Protein AF-A0A7S3QHY8-F1 (afdb_monomer_lite)

Organism: NCBI:txid122233

pLDDT: mean 79.82, std 14.3, range [38.56, 93.19]

Secondary structure (DSSP, 8-state):
--TTSHHHHTT-TT-HHHHHH-TTS-GGGHHHHHHHTTSS----STT-SGGGTTGGGTTHHHHHH-TT---GGGGG-S-HHHHTTSSS--TTS-SGGGHHHHTTSPPS---

Foldseek 3Di:
DPPDDLVVLLVDPQCPVVCVVLVPAPNVPSVVLNVQAPPLAQLLASCCDVSNPGSVCSCVVVCVVQVQQHDNLSNVGPHLVCFAPVLAQDPSQCDVSSPHRVPSHDDPDDD

Structure (mmCIF, N/CA/C/O backbone):
data_AF-A0A7S3QHY8-F1
#
_entry.id   AF-A0A7S3QHY8-F1
#
loop_
_atom_site.group_PDB
_atom_site.id
_atom_site.type_symbol
_atom_site.label_atom_id
_atom_site.label_alt_id
_atom_site.label_comp_id
_atom_site.label_asym_id
_atom_site.label_entity_id
_atom_site.label_seq_id
_atom_site.pdbx_PDB_ins_code
_atom_site.Cartn_x
_atom_site.Cartn_y
_atom_site.Cartn_z
_atom_site.occupancy
_atom_site.B_iso_or_equiv
_atom_site.auth_seq_id
_atom_site.auth_comp_id
_atom_site.auth_asym_id
_atom_site.auth_atom_id
_atom_site.pdbx_PDB_model_num
ATOM 1 N N . MET A 1 1 ? -25.723 -11.844 1.710 1.00 38.56 1 MET A N 1
ATOM 2 C CA . MET A 1 1 ? -26.210 -10.904 2.746 1.00 38.56 1 MET A CA 1
ATOM 3 C C . MET A 1 1 ? -25.022 -10.483 3.600 1.00 38.56 1 MET A C 1
ATOM 5 O O . MET A 1 1 ? -24.754 -11.187 4.549 1.00 38.56 1 MET A O 1
ATOM 9 N N . PHE A 1 2 ? -24.316 -9.400 3.251 1.00 41.72 2 PHE A N 1
ATOM 10 C CA . PHE A 1 2 ? -23.433 -8.627 4.155 1.00 41.72 2 PHE A CA 1
ATOM 11 C C . PHE A 1 2 ? -23.244 -7.194 3.608 1.00 41.72 2 PHE A C 1
ATOM 13 O O . PHE A 1 2 ? -22.163 -6.634 3.646 1.00 41.72 2 PHE A O 1
ATOM 20 N N . ALA A 1 3 ? -24.305 -6.568 3.088 1.00 41.94 3 ALA A N 1
ATOM 21 C CA . ALA A 1 3 ? -24.254 -5.193 2.563 1.00 41.94 3 ALA A CA 1
ATOM 22 C C . ALA A 1 3 ? -24.244 -4.111 3.673 1.00 41.94 3 ALA A C 1
ATOM 24 O O . ALA A 1 3 ? -24.698 -2.995 3.456 1.00 41.94 3 ALA A O 1
ATOM 25 N N . GLY A 1 4 ? -23.820 -4.457 4.894 1.00 51.66 4 GLY A N 1
ATOM 26 C CA . GLY A 1 4 ? -24.112 -3.667 6.094 1.00 51.66 4 GLY A CA 1
ATOM 27 C C . GLY A 1 4 ? -22.933 -2.922 6.710 1.00 51.66 4 GLY A C 1
ATOM 28 O O . GLY A 1 4 ? -23.159 -1.897 7.334 1.00 51.66 4 GLY A O 1
ATOM 29 N N . TRP A 1 5 ? -21.697 -3.403 6.553 1.00 56.78 5 TRP A N 1
ATOM 30 C CA . TRP A 1 5 ? -20.566 -2.889 7.339 1.00 56.78 5 TRP A CA 1
ATOM 31 C C . TRP A 1 5 ? -19.712 -1.872 6.573 1.00 56.78 5 TRP A C 1
ATOM 33 O O . TRP A 1 5 ? -19.522 -0.771 7.080 1.00 56.78 5 TRP A O 1
ATOM 43 N N . GLY A 1 6 ? -19.334 -2.152 5.317 1.00 56.03 6 GLY A N 1
ATOM 44 C CA . GLY A 1 6 ? -18.588 -1.213 4.456 1.00 56.03 6 GLY A CA 1
ATOM 45 C C . GLY A 1 6 ? -19.242 0.172 4.336 1.00 56.03 6 GLY A C 1
ATOM 46 O O . GLY A 1 6 ? -18.599 1.201 4.517 1.00 56.03 6 GLY A O 1
ATOM 47 N N . ILE A 1 7 ? -20.565 0.213 4.134 1.00 57.38 7 ILE A N 1
ATOM 48 C CA . ILE A 1 7 ? -21.332 1.471 4.049 1.00 57.38 7 ILE A CA 1
ATOM 49 C C . ILE A 1 7 ? -21.361 2.208 5.397 1.00 57.38 7 ILE A C 1
ATOM 51 O O . ILE A 1 7 ? -21.329 3.436 5.430 1.00 57.38 7 ILE A O 1
ATOM 55 N N . VAL A 1 8 ? -21.418 1.475 6.513 1.00 58.16 8 VAL A N 1
ATOM 56 C CA . VAL A 1 8 ? -21.448 2.064 7.859 1.00 58.16 8 VAL A CA 1
ATOM 57 C C . VAL A 1 8 ? -20.101 2.702 8.208 1.00 58.16 8 VAL A C 1
ATOM 59 O O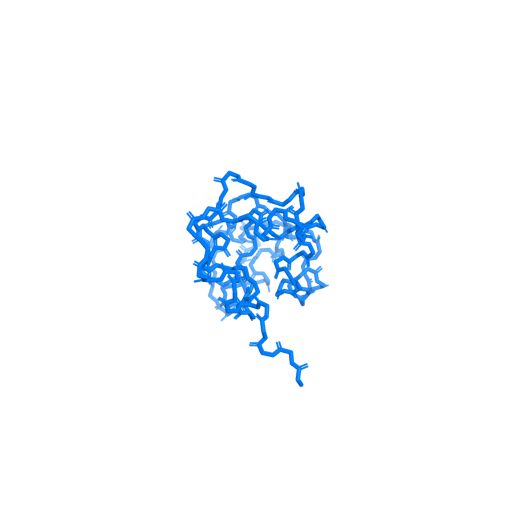 . VAL A 1 8 ? -20.098 3.782 8.801 1.00 58.16 8 VAL A O 1
ATOM 62 N N . PHE A 1 9 ? -18.978 2.114 7.779 1.00 63.44 9 PHE A N 1
ATOM 63 C CA . PHE A 1 9 ? -17.656 2.746 7.879 1.00 63.44 9 PHE A CA 1
ATOM 64 C C . PHE A 1 9 ? -17.593 4.055 7.077 1.00 63.44 9 PHE A C 1
ATOM 66 O O . PHE A 1 9 ? -17.255 5.097 7.641 1.00 63.44 9 PHE A O 1
ATOM 73 N N . ARG A 1 10 ? -18.053 4.043 5.816 1.00 62.81 10 ARG A N 1
ATOM 74 C CA . ARG A 1 10 ? -18.105 5.220 4.920 1.00 62.81 10 ARG A CA 1
ATOM 75 C C . ARG A 1 10 ? -19.129 6.298 5.307 1.00 62.81 10 ARG A C 1
ATOM 77 O O . ARG A 1 10 ? -19.373 7.224 4.544 1.00 62.81 10 ARG A O 1
ATOM 84 N N . MET A 1 11 ? -19.786 6.219 6.462 1.00 59.34 11 MET A N 1
ATOM 85 C CA . MET A 1 11 ? -20.660 7.299 6.956 1.00 59.34 11 MET A CA 1
ATOM 86 C C . MET A 1 11 ? -20.196 7.876 8.298 1.00 59.34 11 MET A C 1
ATOM 88 O O . MET A 1 11 ? -20.855 8.753 8.862 1.00 59.34 11 MET A O 1
ATOM 92 N N . GLN A 1 12 ? -19.055 7.421 8.822 1.00 64.50 12 GLN A N 1
ATOM 93 C CA . GLN A 1 12 ? -18.552 7.834 10.130 1.00 64.50 12 GLN A CA 1
ATOM 94 C C . GLN A 1 12 ? -17.516 8.952 9.995 1.00 64.50 12 GLN A C 1
ATOM 96 O O . GLN A 1 12 ? -16.452 8.779 9.417 1.00 64.50 12 GLN A O 1
ATOM 101 N N . ARG A 1 13 ? -17.793 10.107 10.608 1.00 57.47 13 ARG A N 1
ATOM 102 C CA . ARG A 1 13 ? -16.949 11.312 10.512 1.00 57.47 13 ARG A CA 1
ATOM 103 C C . ARG A 1 13 ? -15.662 11.261 11.361 1.00 57.47 13 ARG A C 1
ATOM 105 O O . ARG A 1 13 ? -14.892 12.214 11.330 1.00 57.47 13 ARG A O 1
ATOM 112 N N . GLN A 1 14 ? -15.473 10.208 12.167 1.00 61.94 14 GLN A N 1
ATOM 113 C CA . GLN A 1 14 ? -14.348 10.039 13.109 1.00 61.94 14 GLN A CA 1
ATOM 114 C C . GLN A 1 14 ? -13.937 8.564 13.324 1.00 61.94 14 GLN A C 1
ATOM 116 O O . GLN A 1 14 ? -13.322 8.255 14.335 1.00 61.94 14 GLN A O 1
ATOM 121 N N . GLY A 1 15 ? -14.327 7.634 12.440 1.00 65.94 15 GLY A N 1
ATOM 122 C CA . GLY A 1 15 ? -13.816 6.253 12.480 1.00 65.94 15 GLY A CA 1
ATOM 123 C C . GLY A 1 15 ? -14.117 5.415 13.737 1.00 65.94 15 GLY A C 1
ATOM 124 O O . GLY A 1 15 ? -13.464 4.403 13.936 1.00 65.94 15 GLY A O 1
ATOM 125 N N . GLN A 1 16 ? -15.099 5.751 14.584 1.00 72.56 16 GLN A N 1
ATOM 126 C CA . GLN A 1 16 ? -15.328 5.019 15.849 1.00 72.56 16 GLN A CA 1
ATOM 127 C C . GLN A 1 16 ? -15.589 3.512 15.662 1.00 72.56 16 GLN A C 1
ATOM 129 O O . GLN A 1 16 ? -15.128 2.690 16.455 1.00 72.56 16 GLN A O 1
ATOM 134 N N . ILE A 1 17 ? -16.319 3.133 14.610 1.00 74.88 17 ILE A N 1
ATOM 135 C CA . ILE A 1 17 ? -16.526 1.718 14.263 1.00 74.88 17 ILE A CA 1
ATOM 136 C C . ILE A 1 17 ? -15.248 1.120 13.655 1.00 74.88 17 ILE A C 1
ATOM 138 O O . ILE A 1 17 ? -14.916 -0.022 13.958 1.00 74.88 17 ILE A O 1
ATOM 142 N N . PHE A 1 18 ? -14.492 1.902 12.874 1.00 79.19 18 PHE A N 1
ATOM 143 C CA . PHE A 1 18 ? -13.196 1.489 12.323 1.00 79.19 18 PHE A CA 1
ATOM 144 C C . PHE A 1 18 ? -12.207 1.133 13.437 1.00 79.19 18 PHE A C 1
ATOM 146 O O . PHE A 1 18 ? -11.636 0.053 13.416 1.00 79.19 18 PHE A O 1
ATOM 153 N N . ASP A 1 19 ? -12.112 1.953 14.483 1.00 83.81 19 ASP A N 1
ATOM 154 C CA . ASP A 1 19 ? -11.288 1.663 15.661 1.00 83.81 19 ASP A CA 1
ATOM 155 C C . ASP A 1 19 ? -11.767 0.451 16.465 1.00 83.81 19 ASP A C 1
ATOM 157 O O . ASP A 1 19 ? -10.984 -0.163 17.184 1.00 83.81 19 ASP A O 1
ATOM 161 N N . THR A 1 20 ? -13.060 0.133 16.415 1.00 83.31 20 THR A N 1
ATOM 162 C CA . THR A 1 20 ? -13.608 -1.016 17.148 1.00 83.31 20 THR A CA 1
ATOM 163 C C . THR A 1 20 ? -13.236 -2.325 16.454 1.00 83.31 20 THR A C 1
ATOM 165 O O . THR A 1 20 ? -12.867 -3.290 17.120 1.00 83.31 20 THR A O 1
ATOM 168 N N . GLU A 1 21 ? -13.295 -2.347 15.123 1.00 81.19 21 GLU A N 1
ATOM 169 C CA . GLU A 1 21 ? -13.001 -3.530 14.306 1.00 81.19 21 GLU A CA 1
ATOM 170 C C . GLU A 1 21 ? -11.499 -3.670 13.995 1.00 81.19 21 GLU A C 1
ATOM 172 O O . GLU A 1 21 ? -10.967 -4.782 13.942 1.00 81.19 21 GLU A O 1
ATOM 177 N N . PHE A 1 22 ? -10.797 -2.542 13.858 1.00 86.56 22 PHE A N 1
ATOM 178 C CA . PHE A 1 22 ? -9.369 -2.444 13.551 1.00 86.56 22 PHE A CA 1
ATOM 179 C C . PHE A 1 22 ? -8.630 -1.536 14.558 1.00 86.56 22 PHE A C 1
ATOM 181 O O . PHE A 1 22 ? -8.045 -0.514 14.194 1.00 86.56 22 PHE A O 1
ATOM 188 N N . PRO A 1 23 ? -8.585 -1.911 15.850 1.00 87.19 23 PRO A N 1
ATOM 189 C CA . PRO A 1 23 ? -8.082 -1.062 16.938 1.00 87.19 23 PRO A CA 1
ATOM 190 C C . PRO A 1 23 ? -6.600 -0.697 16.862 1.00 87.19 23 PRO A C 1
ATOM 192 O O . PRO A 1 23 ? -6.153 0.174 17.611 1.00 87.19 23 PRO A O 1
ATOM 195 N N . GLU A 1 24 ? -5.830 -1.346 15.994 1.00 86.75 24 GLU A N 1
ATOM 196 C CA . GLU A 1 24 ? -4.408 -1.070 15.780 1.00 86.75 24 GLU A CA 1
ATOM 197 C C . GLU A 1 24 ? -4.090 -0.611 14.348 1.00 86.75 24 GLU A C 1
ATOM 199 O O . GLU A 1 24 ? -2.924 -0.610 13.954 1.00 86.75 24 GLU A O 1
ATOM 204 N N . CYS A 1 25 ? -5.107 -0.238 13.568 1.00 86.56 25 CYS A N 1
ATOM 205 C CA . CYS A 1 25 ? -4.967 0.145 12.170 1.00 86.56 25 CYS A CA 1
ATOM 206 C C . CYS A 1 25 ? -5.101 1.665 11.984 1.00 86.56 25 CYS A C 1
ATOM 208 O O . CYS A 1 25 ? -6.105 2.240 12.389 1.00 86.56 25 CYS A O 1
ATOM 210 N N . GLY A 1 26 ? -4.075 2.295 11.397 1.00 75.62 26 GLY A N 1
ATOM 211 C CA . GLY A 1 26 ? -4.022 3.670 10.861 1.00 75.62 26 GLY A CA 1
ATOM 212 C C . GLY A 1 26 ? -4.981 4.728 11.431 1.00 75.62 26 GLY A C 1
ATOM 213 O O . GLY A 1 26 ? -5.700 5.380 10.674 1.00 75.62 26 GLY A O 1
ATOM 214 N N . LYS A 1 27 ? -4.962 4.951 12.752 1.00 77.75 27 LYS A N 1
ATOM 215 C CA . LYS A 1 27 ? -5.816 5.942 13.447 1.00 77.75 27 LYS A CA 1
ATOM 216 C C . LYS A 1 27 ? -5.509 7.381 13.048 1.00 77.75 27 LYS A C 1
ATOM 218 O O . LYS A 1 27 ? -6.338 8.275 13.144 1.00 77.75 27 LYS A O 1
ATOM 223 N N . GLU A 1 28 ? -4.288 7.625 12.614 1.00 80.19 28 GLU A N 1
ATOM 224 C CA . GLU A 1 28 ? -3.816 8.910 12.126 1.00 80.19 28 GLU A CA 1
ATOM 225 C C . GLU A 1 28 ? -4.314 9.227 10.702 1.00 80.19 28 GLU A C 1
ATOM 227 O O . GLU A 1 28 ? -4.224 10.374 10.266 1.00 80.19 28 GLU A O 1
ATOM 232 N N . HIS A 1 29 ? -4.901 8.243 10.007 1.00 80.62 29 HIS A N 1
ATOM 233 C CA . HIS A 1 29 ? -5.285 8.311 8.598 1.00 80.62 29 HIS A CA 1
ATOM 234 C C . HIS A 1 29 ? -6.793 8.082 8.357 1.00 80.62 29 HIS A C 1
ATOM 236 O O . HIS A 1 29 ? -7.169 7.593 7.300 1.00 80.62 29 HIS A O 1
ATOM 242 N N . TYR A 1 30 ? -7.693 8.466 9.277 1.00 79.62 30 TYR A N 1
ATOM 243 C CA . TYR A 1 30 ? -9.143 8.202 9.126 1.00 79.62 30 TYR A CA 1
ATOM 244 C C . TYR A 1 30 ? -9.764 8.671 7.804 1.00 79.62 30 TYR A C 1
ATOM 246 O O . TYR A 1 30 ? -10.680 8.025 7.307 1.00 79.62 30 TYR A O 1
ATOM 254 N N . GLN A 1 31 ? -9.305 9.799 7.250 1.00 80.19 31 GLN A N 1
ATOM 255 C CA . GLN A 1 31 ? -9.804 10.267 5.955 1.00 80.19 31 GLN A CA 1
ATOM 256 C C . GLN A 1 31 ? -9.374 9.329 4.825 1.00 80.19 31 GLN A C 1
ATOM 258 O O . GLN A 1 31 ? -10.184 9.008 3.974 1.00 80.19 31 GLN A O 1
ATOM 263 N N . LEU A 1 32 ? -8.136 8.841 4.861 1.00 81.81 32 LEU A N 1
ATOM 264 C CA . LEU A 1 32 ? -7.638 7.880 3.885 1.00 81.81 32 LEU A CA 1
ATOM 265 C C . LEU A 1 32 ? -8.358 6.530 4.035 1.00 81.81 32 LEU A C 1
ATOM 267 O O . LEU A 1 32 ? -8.799 5.954 3.054 1.00 81.81 32 LEU A O 1
ATOM 271 N N . ALA A 1 33 ? -8.595 6.082 5.276 1.00 82.94 33 ALA A N 1
ATOM 272 C CA . ALA A 1 33 ? -9.358 4.860 5.553 1.00 82.94 33 ALA A CA 1
ATOM 273 C C . ALA A 1 33 ? -10.783 4.917 4.980 1.00 82.94 33 ALA A C 1
ATOM 275 O O . ALA A 1 33 ? -11.365 3.897 4.636 1.00 82.94 33 ALA A O 1
ATOM 276 N N . PHE A 1 34 ? -11.375 6.109 4.910 1.00 81.50 34 PHE A N 1
ATOM 277 C CA . PHE A 1 34 ? -12.697 6.290 4.325 1.00 81.50 34 PHE A CA 1
ATOM 278 C C . PHE A 1 34 ? -12.703 6.047 2.811 1.00 81.50 34 PHE A C 1
ATOM 280 O O . PHE A 1 34 ? -13.691 5.529 2.285 1.00 81.50 34 PHE A O 1
ATOM 287 N N . ASP A 1 35 ? -11.631 6.463 2.139 1.00 81.69 35 ASP A N 1
ATOM 288 C CA . ASP A 1 35 ? -11.513 6.453 0.685 1.00 81.69 35 ASP A CA 1
ATOM 289 C C . ASP A 1 35 ? -10.959 5.113 0.167 1.00 81.69 35 ASP A C 1
ATOM 291 O O . ASP A 1 35 ? -11.462 4.609 -0.833 1.00 81.69 35 ASP A O 1
ATOM 295 N N . GLU A 1 36 ? -10.003 4.513 0.882 1.00 83.62 36 GLU A N 1
ATOM 296 C CA . GLU A 1 36 ? -9.172 3.402 0.388 1.00 83.62 36 GLU A CA 1
ATOM 297 C C . GLU A 1 36 ? -9.460 2.041 1.037 1.00 83.62 36 GLU A C 1
ATOM 299 O O . GLU A 1 36 ? -9.028 1.011 0.540 1.00 83.62 36 GLU A O 1
ATOM 304 N N . PHE A 1 37 ? -10.156 1.996 2.175 1.00 86.69 37 PHE A N 1
ATOM 305 C CA . PHE A 1 37 ? -10.263 0.758 2.952 1.00 86.69 37 PHE A CA 1
ATOM 306 C C . PHE A 1 37 ? -11.506 -0.063 2.585 1.00 86.69 37 PHE A C 1
ATOM 308 O O . PHE A 1 37 ? -12.640 0.399 2.778 1.00 86.69 37 PHE A O 1
ATOM 315 N N . GLY A 1 38 ? -11.311 -1.312 2.151 1.00 8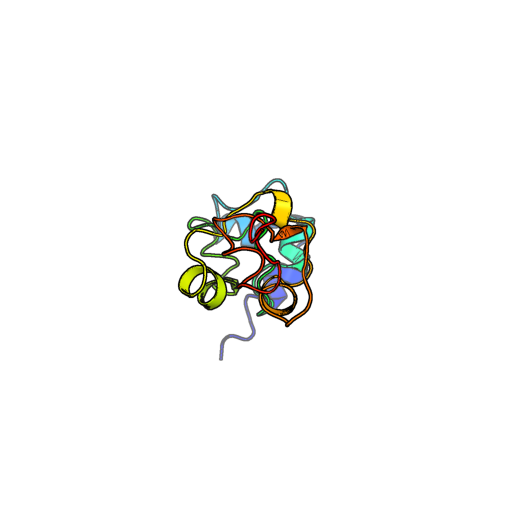6.69 38 GLY A N 1
ATOM 316 C CA . GLY A 1 38 ? -12.403 -2.237 1.842 1.00 86.69 38 GLY A CA 1
ATOM 317 C C . GLY A 1 38 ? -13.219 -1.770 0.637 1.00 86.69 38 GLY A C 1
ATOM 318 O O . GLY A 1 38 ? -14.459 -1.773 0.673 1.00 86.69 38 GLY A O 1
ATOM 319 N N . ASP A 1 39 ? -12.542 -1.257 -0.388 1.00 88.00 39 ASP A N 1
ATOM 320 C CA . ASP A 1 39 ? -13.143 -0.808 -1.644 1.00 88.00 39 ASP A CA 1
ATOM 321 C C . ASP A 1 39 ? -12.823 -1.721 -2.841 1.00 88.00 39 ASP A C 1
ATOM 323 O O . ASP A 1 39 ? -13.198 -1.382 -3.968 1.00 88.00 39 ASP A O 1
ATOM 327 N N . ASP A 1 40 ? -12.220 -2.884 -2.568 1.00 90.06 40 ASP A N 1
ATOM 328 C CA . ASP A 1 40 ? -11.743 -3.883 -3.527 1.00 90.06 40 ASP A CA 1
ATOM 329 C C . ASP A 1 40 ? -10.548 -3.415 -4.390 1.00 90.06 40 ASP A C 1
ATOM 331 O O . ASP A 1 40 ? -10.251 -4.043 -5.412 1.00 90.06 40 ASP A O 1
ATOM 335 N N . LYS A 1 41 ? -9.844 -2.339 -4.010 1.00 90.69 41 LYS A N 1
ATOM 336 C CA . LYS A 1 41 ? -8.593 -1.906 -4.650 1.00 90.69 41 LYS A CA 1
ATOM 337 C C . LYS A 1 41 ? -7.437 -1.914 -3.666 1.00 90.69 41 LYS A C 1
ATOM 339 O O . LYS A 1 41 ? -7.569 -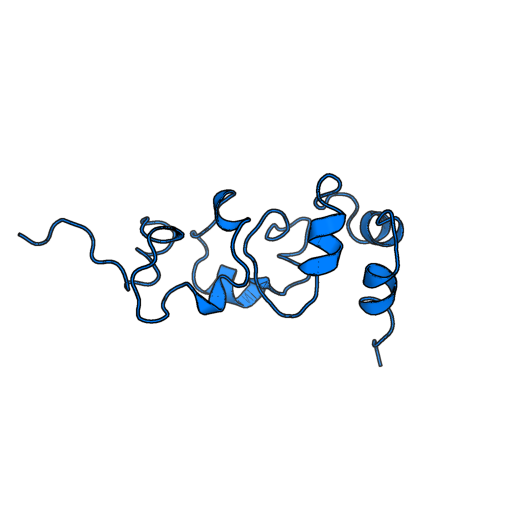1.516 -2.518 1.00 90.69 41 LYS A O 1
ATOM 344 N N . CYS A 1 42 ? -6.272 -2.324 -4.151 1.00 91.19 42 CYS A N 1
ATOM 345 C CA . CYS A 1 42 ? -5.059 -2.285 -3.354 1.00 91.19 42 CYS A CA 1
ATOM 346 C C . CYS A 1 42 ? -4.324 -0.965 -3.586 1.00 91.19 42 CYS A C 1
ATOM 348 O O . CYS A 1 42 ? -3.813 -0.725 -4.676 1.00 91.19 42 CYS A O 1
ATOM 350 N N . TYR A 1 43 ? -4.225 -0.129 -2.564 1.00 88.19 43 TYR A N 1
ATOM 351 C CA . TYR A 1 43 ? -3.469 1.125 -2.564 1.00 88.19 43 TYR A CA 1
ATOM 352 C C . TYR A 1 43 ? -2.036 0.912 -2.069 1.00 88.19 43 TYR A C 1
ATOM 354 O O . TYR A 1 43 ? -1.139 1.691 -2.376 1.00 88.19 43 TYR A O 1
ATOM 362 N N . GLY A 1 44 ? -1.782 -0.175 -1.330 1.00 85.12 44 GLY A N 1
ATOM 363 C CA . GLY A 1 44 ? -0.433 -0.538 -0.883 1.00 85.12 44 GLY A CA 1
ATOM 364 C C . GLY A 1 44 ? 0.131 0.380 0.209 1.00 85.12 44 GLY A C 1
ATOM 365 O O . GLY A 1 44 ? 1.290 0.226 0.598 1.00 85.12 44 GLY A O 1
ATOM 366 N N . GLY A 1 45 ? -0.681 1.309 0.717 1.00 85.25 45 GLY A N 1
ATOM 367 C CA . GLY A 1 45 ? -0.285 2.380 1.618 1.00 85.25 45 GLY A CA 1
ATOM 368 C C . GLY A 1 45 ? -0.279 1.980 3.102 1.00 85.25 45 GLY A C 1
ATOM 369 O O . GLY A 1 45 ? 0.044 0.842 3.462 1.00 85.25 45 GLY A O 1
ATOM 370 N N . PRO A 1 46 ? -0.618 2.903 4.025 1.00 86.06 46 PRO A N 1
ATOM 371 C CA . PRO A 1 46 ? -0.500 2.667 5.467 1.00 86.06 46 PRO A CA 1
ATOM 372 C C . PRO A 1 46 ? -1.406 1.537 5.976 1.00 86.06 46 PRO A C 1
ATOM 374 O O . PRO A 1 46 ? -1.146 0.978 7.045 1.00 86.06 46 PRO A O 1
ATOM 377 N N . PHE A 1 47 ? -2.443 1.173 5.221 1.00 87.62 47 PHE A N 1
ATOM 378 C CA . PHE A 1 47 ? -3.373 0.102 5.556 1.00 87.62 47 PHE A CA 1
ATOM 379 C C . PHE A 1 47 ? -2.956 -1.266 4.994 1.00 87.62 47 PHE A C 1
ATOM 381 O O . PHE A 1 47 ? -3.498 -2.291 5.421 1.00 87.62 47 PHE A O 1
ATOM 388 N N . ASN A 1 48 ? -1.944 -1.338 4.122 1.00 89.44 48 ASN A N 1
ATOM 389 C CA . ASN A 1 48 ? -1.424 -2.601 3.602 1.00 89.44 48 ASN A CA 1
ATOM 390 C C . ASN A 1 48 ? -0.476 -3.295 4.601 1.00 89.44 48 ASN A C 1
ATOM 392 O O . ASN A 1 48 ? 0.714 -3.498 4.372 1.00 89.44 48 ASN A O 1
ATOM 396 N N . ASN A 1 49 ? -1.000 -3.645 5.773 1.00 88.94 49 ASN A N 1
ATOM 397 C CA . ASN A 1 49 ? -0.259 -4.361 6.804 1.00 88.94 49 ASN A CA 1
ATOM 398 C C . ASN A 1 49 ? -1.155 -5.369 7.534 1.00 88.94 49 ASN A C 1
ATOM 400 O O . ASN A 1 49 ? -2.383 -5.288 7.498 1.00 88.94 49 ASN A O 1
ATOM 404 N N . ILE A 1 50 ? -0.539 -6.299 8.265 1.00 90.19 50 ILE A N 1
ATOM 405 C CA . ILE A 1 50 ? -1.259 -7.399 8.921 1.00 90.19 50 ILE A CA 1
ATOM 406 C C . ILE A 1 50 ? -2.302 -6.940 9.957 1.00 90.19 50 ILE A C 1
ATOM 408 O O . ILE A 1 50 ? -3.330 -7.595 10.114 1.00 90.19 50 ILE A O 1
ATOM 412 N N . LYS A 1 51 ? -2.089 -5.808 10.644 1.00 91.12 51 LYS A N 1
ATOM 413 C CA . LYS A 1 51 ? -3.036 -5.269 11.644 1.00 91.12 51 LYS A CA 1
ATOM 414 C C . LYS A 1 51 ? -4.298 -4.713 10.992 1.00 91.12 51 LYS A C 1
ATOM 416 O O . LYS A 1 51 ? -5.376 -4.762 11.574 1.00 91.12 51 LYS A O 1
ATOM 421 N N . CYS A 1 52 ? -4.142 -4.227 9.771 1.00 89.88 52 CYS A N 1
ATOM 422 C CA . CYS A 1 52 ? -5.195 -3.745 8.893 1.00 89.88 52 CYS A CA 1
ATOM 423 C C . CYS A 1 52 ? -5.723 -4.835 7.943 1.00 89.88 52 CYS A C 1
ATOM 425 O O . CYS A 1 52 ? -6.508 -4.540 7.049 1.00 89.88 52 CYS A O 1
ATOM 427 N N . LYS A 1 53 ? -5.286 -6.093 8.124 1.00 91.44 53 LYS A N 1
ATOM 428 C CA . LYS A 1 53 ? -5.601 -7.240 7.256 1.00 91.44 53 LYS A CA 1
ATOM 429 C C . LYS A 1 53 ? -5.289 -7.003 5.773 1.00 91.44 53 LYS A C 1
ATOM 431 O O . LYS A 1 53 ? -5.935 -7.610 4.931 1.00 91.44 53 LYS A O 1
ATOM 436 N N . TYR A 1 54 ? -4.274 -6.191 5.478 1.00 91.31 54 TYR A N 1
ATOM 437 C CA . TYR A 1 54 ? -3.910 -5.799 4.115 1.00 91.31 54 TYR A CA 1
ATOM 438 C C . TYR A 1 54 ? -5.067 -5.083 3.400 1.00 91.31 54 TYR A C 1
ATOM 440 O O . TYR A 1 54 ? -5.590 -5.596 2.416 1.00 91.31 54 TYR A O 1
ATOM 448 N N . GLU A 1 55 ? -5.481 -3.932 3.942 1.00 90.38 55 GLU A N 1
ATOM 449 C CA . GLU A 1 55 ? -6.594 -3.109 3.423 1.00 90.38 55 GLU A CA 1
ATOM 450 C C . GLU A 1 55 ? -7.924 -3.874 3.395 1.00 90.38 55 GLU A C 1
ATOM 452 O O . GLU A 1 55 ? -8.556 -4.023 2.366 1.00 90.38 55 GLU A O 1
ATOM 457 N N . ASP A 1 56 ? -8.303 -4.476 4.528 1.00 91.19 56 ASP A N 1
ATOM 458 C CA . ASP A 1 56 ? -9.444 -5.412 4.633 1.00 91.19 56 ASP A CA 1
ATOM 459 C C . ASP A 1 56 ? -9.399 -6.614 3.666 1.00 91.19 56 ASP A C 1
ATOM 461 O O . ASP A 1 56 ? -10.386 -7.320 3.461 1.00 91.19 56 ASP A O 1
ATOM 465 N N . GLY A 1 57 ? -8.216 -6.910 3.130 1.00 92.31 57 GLY A N 1
ATOM 466 C CA . GLY A 1 57 ? -7.978 -7.992 2.187 1.00 92.31 57 GLY A CA 1
ATOM 467 C C . GLY A 1 57 ? -7.862 -7.535 0.737 1.00 92.31 57 GLY A C 1
ATOM 468 O O . GLY A 1 57 ? -7.525 -8.385 -0.094 1.00 92.31 57 GLY A O 1
ATOM 469 N N . ASP A 1 58 ? -8.057 -6.247 0.443 1.00 92.88 58 ASP A N 1
ATOM 470 C CA . ASP A 1 58 ? -7.960 -5.695 -0.910 1.00 92.88 58 ASP A CA 1
ATOM 471 C C . ASP A 1 58 ? -6.558 -5.941 -1.507 1.00 92.88 58 ASP A C 1
ATOM 473 O O . ASP A 1 58 ? -6.426 -6.366 -2.652 1.00 92.88 58 ASP A O 1
ATOM 477 N N . CYS A 1 59 ? -5.499 -5.857 -0.692 1.00 92.38 59 CYS A N 1
ATOM 478 C CA . CYS A 1 59 ? -4.113 -6.103 -1.118 1.00 92.38 59 CYS A CA 1
ATOM 479 C C . CYS A 1 59 ? -3.640 -7.563 -1.064 1.00 92.38 59 CYS A C 1
ATOM 481 O O . CYS A 1 59 ? -2.440 -7.850 -1.139 1.00 92.38 59 CYS A O 1
ATOM 483 N N . LYS A 1 60 ? -4.535 -8.539 -0.895 1.00 93.19 60 LYS A N 1
ATOM 484 C CA . LYS A 1 60 ? -4.108 -9.936 -0.715 1.00 93.19 60 LYS A CA 1
ATOM 485 C C . LYS A 1 60 ? -3.388 -10.507 -1.942 1.00 93.19 60 LYS A C 1
ATOM 487 O O . LYS A 1 60 ? -2.420 -11.255 -1.780 1.00 93.19 60 LYS A O 1
ATOM 492 N N . ASN A 1 61 ? -3.874 -10.201 -3.144 1.00 91.31 61 ASN A N 1
ATOM 493 C CA . ASN A 1 61 ? -3.291 -10.720 -4.382 1.00 91.31 61 ASN A CA 1
ATOM 494 C C . ASN A 1 61 ? -1.938 -10.060 -4.645 1.00 91.31 61 ASN A C 1
ATOM 496 O O . ASN A 1 61 ? -0.953 -10.781 -4.802 1.00 91.31 61 ASN A O 1
ATOM 500 N N . PHE A 1 62 ? -1.877 -8.729 -4.562 1.00 90.94 62 PHE A N 1
ATOM 501 C CA . PHE A 1 62 ? -0.633 -7.962 -4.571 1.00 90.94 62 PHE A CA 1
ATOM 502 C C . PHE A 1 62 ? 0.444 -8.543 -3.638 1.00 90.94 62 PHE A C 1
ATOM 504 O O . PHE A 1 62 ? 1.505 -8.941 -4.110 1.00 90.94 62 PHE A O 1
ATOM 511 N N . ASN A 1 63 ? 0.154 -8.720 -2.343 1.00 91.75 63 ASN A N 1
ATOM 512 C CA . ASN A 1 63 ? 1.137 -9.249 -1.383 1.00 91.75 63 ASN A CA 1
ATOM 513 C C . ASN A 1 63 ? 1.526 -10.715 -1.646 1.00 91.75 63 ASN A C 1
ATOM 515 O O . ASN A 1 63 ? 2.546 -11.191 -1.151 1.00 91.75 63 ASN A O 1
ATOM 519 N N . THR A 1 64 ? 0.696 -11.460 -2.381 1.00 92.75 64 THR A N 1
ATOM 520 C CA . THR A 1 64 ? 1.021 -12.828 -2.806 1.00 92.75 64 THR A CA 1
ATOM 521 C C . THR A 1 64 ? 1.964 -12.817 -4.007 1.00 92.75 64 THR A C 1
ATOM 523 O O . THR A 1 64 ? 2.859 -13.658 -4.075 1.00 92.75 64 THR A O 1
ATOM 526 N N . ALA A 1 65 ? 1.762 -11.889 -4.945 1.00 91.06 65 ALA A N 1
ATOM 52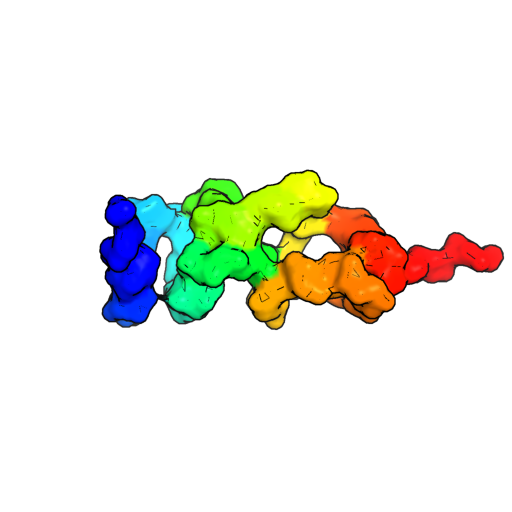7 C CA . ALA A 1 65 ? 2.591 -11.741 -6.136 1.00 91.06 65 ALA A CA 1
ATOM 528 C C . ALA A 1 65 ? 3.947 -11.098 -5.811 1.00 91.06 65 ALA A C 1
ATOM 530 O O . ALA A 1 65 ? 4.974 -11.605 -6.249 1.00 91.06 65 ALA A O 1
ATOM 531 N N . TYR A 1 66 ? 3.949 -10.055 -4.979 1.00 90.19 66 TYR A N 1
ATOM 532 C CA . TYR A 1 66 ? 5.126 -9.254 -4.650 1.00 90.19 66 TYR A CA 1
ATOM 533 C C . TYR A 1 66 ? 5.327 -9.155 -3.129 1.00 90.19 66 TYR A C 1
ATOM 535 O O . TYR A 1 66 ? 5.203 -8.081 -2.546 1.00 90.19 66 TYR A O 1
ATOM 543 N N . PRO A 1 67 ? 5.653 -10.266 -2.441 1.00 90.56 67 PRO A N 1
ATOM 544 C CA . PRO A 1 67 ? 5.720 -10.316 -0.974 1.00 90.56 67 PRO A CA 1
ATOM 545 C C . PRO A 1 67 ? 6.811 -9.425 -0.361 1.00 90.56 67 PRO A C 1
ATOM 547 O O . PRO A 1 67 ? 6.767 -9.113 0.834 1.00 90.56 67 PRO A O 1
ATOM 550 N N . SER A 1 68 ? 7.809 -9.045 -1.159 1.00 88.75 68 SER A N 1
ATOM 551 C CA . SER A 1 68 ? 8.870 -8.125 -0.751 1.00 88.75 68 SER A CA 1
ATOM 552 C C . SER A 1 68 ? 8.523 -6.664 -1.048 1.00 88.75 68 SER A C 1
ATOM 554 O O . SER A 1 68 ? 9.080 -5.786 -0.391 1.00 88.75 68 SER A O 1
ATOM 556 N N . CYS A 1 69 ? 7.579 -6.398 -1.959 1.00 87.25 69 CYS A N 1
ATOM 557 C CA . CYS A 1 69 ? 7.212 -5.065 -2.439 1.00 87.25 69 CYS A CA 1
ATOM 558 C C . CYS A 1 69 ? 6.344 -4.336 -1.413 1.00 87.25 69 CYS A C 1
ATOM 560 O O . CYS A 1 69 ? 5.124 -4.242 -1.517 1.00 87.25 69 CYS A O 1
ATOM 562 N N . ASN A 1 70 ? 7.006 -3.838 -0.376 1.00 74.56 70 ASN A N 1
ATOM 563 C CA . ASN A 1 70 ? 6.379 -3.219 0.778 1.00 74.56 70 ASN A CA 1
ATOM 564 C C . ASN A 1 70 ? 6.975 -1.819 0.939 1.00 74.56 70 ASN A C 1
ATOM 566 O O . ASN A 1 70 ? 8.197 -1.677 0.967 1.00 74.56 70 ASN A O 1
ATOM 570 N N . GLY A 1 71 ? 6.163 -0.772 1.094 1.00 63.06 71 GLY A N 1
ATOM 571 C CA . GLY A 1 71 ? 6.730 0.572 1.187 1.00 63.06 71 GLY A CA 1
ATOM 572 C C . GLY A 1 71 ? 5.765 1.631 1.682 1.00 63.06 71 GLY A C 1
ATOM 573 O O . GLY A 1 71 ? 4.617 1.694 1.269 1.00 63.06 71 GLY A O 1
ATOM 574 N N . LYS A 1 72 ? 6.269 2.519 2.543 1.00 54.91 72 LYS A N 1
ATOM 575 C CA . LYS A 1 72 ? 5.553 3.727 2.975 1.00 54.91 72 LYS A CA 1
ATOM 576 C C . LYS A 1 72 ? 5.339 4.715 1.819 1.00 54.91 72 LYS A C 1
ATOM 578 O O . LYS A 1 72 ? 4.389 5.487 1.857 1.00 54.91 72 LYS A O 1
ATOM 583 N N . ASP A 1 73 ? 6.201 4.659 0.808 1.00 57.56 73 ASP A N 1
ATOM 584 C CA . ASP A 1 73 ? 6.148 5.524 -0.375 1.00 57.56 73 ASP A CA 1
ATOM 585 C C . ASP A 1 73 ? 5.123 5.040 -1.419 1.00 57.56 73 ASP A C 1
ATOM 587 O O . ASP A 1 73 ? 4.902 5.716 -2.417 1.00 57.56 73 ASP A O 1
ATOM 591 N N . LEU A 1 74 ? 4.449 3.908 -1.167 1.00 63.81 74 LEU A N 1
ATOM 592 C CA . LEU A 1 74 ? 3.281 3.466 -1.935 1.00 63.81 74 LEU A CA 1
ATOM 593 C C . LEU A 1 74 ? 1.997 4.215 -1.532 1.00 63.81 74 LEU A C 1
ATOM 595 O O . LEU A 1 74 ? 0.978 4.085 -2.191 1.00 63.81 74 LEU A O 1
ATOM 599 N N . ALA A 1 75 ? 2.037 5.020 -0.465 1.00 56.50 75 ALA A N 1
ATOM 600 C CA . ALA A 1 75 ? 0.862 5.677 0.111 1.00 56.50 75 ALA A CA 1
ATOM 601 C C . ALA A 1 75 ? 0.204 6.757 -0.771 1.00 56.50 75 ALA A C 1
ATOM 603 O O . ALA A 1 75 ? -0.884 7.206 -0.430 1.00 56.50 75 ALA A O 1
ATOM 604 N N . ASP A 1 76 ? 0.848 7.190 -1.859 1.00 61.44 76 ASP A N 1
ATOM 605 C CA . ASP A 1 76 ? 0.281 8.167 -2.803 1.00 61.44 76 ASP A CA 1
ATOM 606 C C . ASP A 1 76 ? -0.373 7.497 -4.034 1.00 61.44 76 ASP A C 1
ATOM 608 O O . ASP A 1 76 ? -0.826 8.183 -4.958 1.00 61.44 76 ASP A O 1
ATOM 612 N N . LEU A 1 77 ? -0.398 6.162 -4.083 1.00 64.38 77 LEU A N 1
ATOM 613 C CA . LEU A 1 77 ? -0.887 5.395 -5.227 1.00 64.38 77 LEU A CA 1
ATOM 614 C C . LEU A 1 77 ? -2.378 5.124 -5.101 1.00 64.38 77 LEU A C 1
ATOM 616 O O . LEU A 1 77 ? -2.846 4.705 -4.055 1.00 64.38 77 LEU A O 1
ATOM 620 N N . HIS A 1 78 ? -3.115 5.313 -6.196 1.00 71.25 78 HIS A N 1
ATOM 621 C CA . HIS A 1 78 ? -4.563 5.083 -6.230 1.00 71.25 78 HIS A CA 1
ATOM 622 C C . HIS A 1 78 ? -4.947 3.624 -6.549 1.00 71.25 78 HIS A C 1
ATOM 624 O O . HIS A 1 78 ? -6.123 3.290 -6.414 1.00 71.25 78 HIS A O 1
ATOM 630 N N . ASN A 1 79 ? -4.004 2.795 -7.032 1.00 87.19 79 ASN A N 1
ATOM 631 C CA . ASN A 1 79 ? -4.131 1.335 -7.171 1.00 87.19 79 ASN A CA 1
ATOM 632 C C . ASN A 1 79 ? -2.787 0.693 -7.602 1.00 87.19 79 ASN A C 1
ATOM 634 O O . ASN A 1 79 ? -2.401 0.795 -8.767 1.00 87.19 79 ASN A O 1
ATOM 638 N N . VAL A 1 80 ? -2.080 -0.009 -6.711 1.00 88.56 80 VAL A N 1
ATOM 639 C CA . VAL A 1 80 ? -0.789 -0.648 -7.042 1.00 88.56 80 VAL A CA 1
ATOM 640 C C . VAL A 1 80 ? -0.930 -1.790 -8.044 1.00 88.56 80 VAL A C 1
ATOM 642 O O . VAL A 1 80 ? -0.008 -2.031 -8.815 1.00 88.56 80 VAL A O 1
ATOM 645 N N . GLU A 1 81 ? -2.076 -2.475 -8.081 1.00 87.81 81 GLU A N 1
ATOM 646 C CA . GLU A 1 81 ? -2.303 -3.587 -9.013 1.00 87.81 81 GLU A CA 1
ATOM 647 C C . GLU A 1 81 ? -2.525 -3.109 -10.458 1.00 87.81 81 GLU A C 1
ATOM 649 O O . GLU A 1 81 ? -2.347 -3.886 -11.394 1.00 87.81 81 GLU A O 1
ATOM 654 N N . GLU A 1 82 ? -2.903 -1.842 -10.659 1.00 88.62 82 GLU A N 1
ATOM 655 C CA . GLU A 1 82 ? -3.002 -1.226 -11.993 1.00 88.62 82 GLU A CA 1
ATOM 656 C C . GLU A 1 82 ? -1.675 -0.621 -12.461 1.00 88.62 82 GLU A C 1
ATOM 658 O O . GLU A 1 82 ? -1.445 -0.466 -13.665 1.00 88.62 82 GLU A O 1
ATOM 663 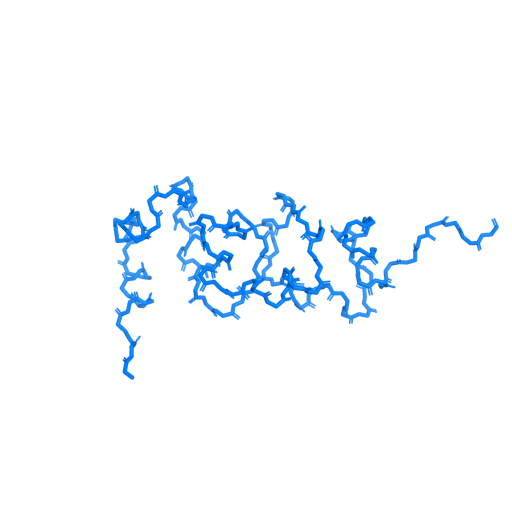N N . GLU A 1 83 ? -0.817 -0.238 -11.521 1.00 88.50 83 GLU A N 1
ATOM 664 C CA . GLU A 1 83 ? 0.420 0.463 -11.833 1.00 88.50 83 GLU A CA 1
ATOM 665 C C . GLU A 1 83 ? 1.627 -0.461 -11.967 1.00 88.50 83 GLU A C 1
ATOM 667 O O . GLU A 1 83 ? 2.473 -0.182 -12.810 1.00 88.50 83 GLU A O 1
ATOM 672 N N . LEU A 1 84 ? 1.698 -1.539 -11.185 1.00 89.38 84 LEU A N 1
ATOM 673 C CA . LEU A 1 84 ? 2.849 -2.434 -11.182 1.00 89.38 84 LEU A CA 1
ATOM 674 C C . LEU A 1 84 ? 2.703 -3.554 -12.218 1.00 89.38 84 LEU A C 1
ATOM 676 O O . LEU A 1 84 ? 1.702 -4.275 -12.233 1.00 89.38 84 LEU A O 1
ATOM 680 N N . GLY A 1 85 ? 3.729 -3.752 -13.052 1.00 90.50 85 GLY A N 1
ATOM 681 C CA . GLY A 1 85 ? 3.730 -4.813 -14.067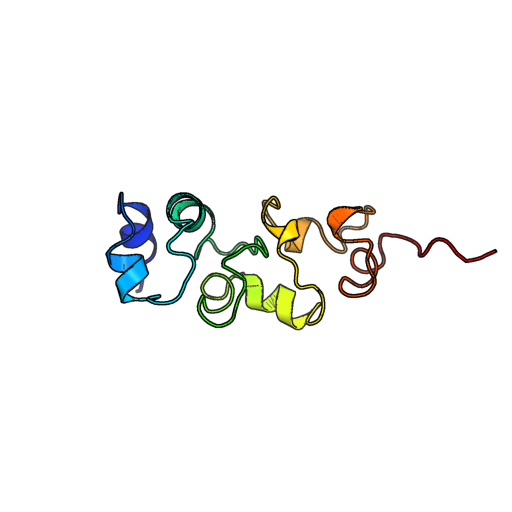 1.00 90.50 85 GLY A CA 1
ATOM 682 C C . GLY A 1 85 ? 2.704 -4.577 -15.185 1.00 90.50 85 GLY A C 1
ATOM 683 O O . GLY A 1 85 ? 2.161 -5.528 -15.758 1.00 90.50 85 GLY A O 1
ATOM 684 N N . ASN A 1 86 ? 2.380 -3.312 -15.464 1.00 91.88 86 ASN A N 1
ATOM 685 C CA . ASN A 1 86 ? 1.397 -2.901 -16.465 1.00 91.88 86 ASN A CA 1
ATOM 686 C C . ASN A 1 86 ? 1.986 -2.689 -17.877 1.00 91.88 86 ASN A C 1
ATOM 688 O O . ASN A 1 86 ? 1.270 -2.283 -18.800 1.00 91.88 86 ASN A O 1
ATOM 692 N N . GLY A 1 87 ? 3.274 -2.972 -18.068 1.00 92.44 87 GLY A N 1
ATOM 693 C CA . GLY A 1 87 ? 4.023 -2.783 -19.307 1.00 92.44 87 GLY A CA 1
ATOM 694 C C . GLY A 1 87 ? 4.633 -1.388 -19.477 1.00 92.44 87 GLY A C 1
ATOM 695 O O . GLY A 1 87 ? 5.191 -1.104 -20.542 1.00 92.44 87 GLY A O 1
ATOM 696 N N . SER A 1 88 ? 4.513 -0.500 -18.486 1.00 92.12 88 SER A N 1
ATOM 697 C CA . SER A 1 88 ? 5.066 0.858 -18.504 1.00 92.12 88 SER A CA 1
ATOM 698 C C . SER A 1 88 ? 5.915 1.106 -17.267 1.00 92.12 88 SER A C 1
ATOM 700 O O . SER A 1 88 ? 5.374 1.230 -16.183 1.00 92.12 88 SER A O 1
ATOM 702 N N . CYS A 1 89 ? 7.224 1.303 -17.456 1.00 91.94 89 CYS A N 1
ATOM 703 C CA . CYS A 1 89 ? 8.142 1.532 -16.341 1.00 91.94 89 CYS A CA 1
ATOM 704 C C . CYS A 1 89 ? 7.711 2.702 -15.435 1.00 91.94 89 CYS A C 1
ATOM 706 O O . CYS A 1 89 ? 7.788 3.879 -15.813 1.00 91.94 89 CYS A O 1
ATOM 708 N N . ASN A 1 90 ? 7.328 2.349 -14.215 1.00 88.75 90 ASN A N 1
ATOM 709 C CA . ASN A 1 90 ? 6.962 3.207 -13.113 1.00 88.75 90 ASN A CA 1
ATOM 710 C C . ASN A 1 90 ? 8.109 3.271 -12.102 1.00 88.75 90 ASN A C 1
ATOM 712 O O . ASN A 1 90 ? 8.430 2.322 -11.384 1.00 88.75 90 ASN A O 1
ATOM 716 N N . MET A 1 91 ? 8.726 4.448 -12.014 1.00 87.06 91 MET A N 1
ATOM 717 C CA . MET A 1 91 ? 9.870 4.664 -11.130 1.00 87.06 91 MET A CA 1
ATOM 718 C C . MET A 1 91 ? 9.530 4.497 -9.644 1.00 87.06 91 MET A C 1
ATOM 720 O O . MET A 1 91 ? 10.447 4.257 -8.860 1.00 87.06 91 MET A O 1
ATOM 724 N N . THR A 1 92 ? 8.250 4.573 -9.262 1.00 86.00 92 THR A N 1
ATOM 725 C CA . THR A 1 92 ? 7.791 4.287 -7.897 1.00 86.00 92 THR A CA 1
ATOM 726 C C . THR A 1 92 ? 8.081 2.842 -7.497 1.00 86.00 92 THR A C 1
ATOM 728 O O . THR A 1 92 ? 8.419 2.608 -6.346 1.00 86.00 92 THR A O 1
ATOM 731 N N . PHE A 1 93 ? 8.042 1.895 -8.441 1.00 86.94 93 PHE A N 1
ATOM 732 C CA . PHE A 1 93 ? 8.276 0.465 -8.206 1.00 86.94 93 PHE A CA 1
ATOM 733 C C . PHE A 1 93 ? 9.615 -0.040 -8.763 1.00 86.94 93 PHE A C 1
ATOM 735 O O . PHE A 1 93 ? 9.911 -1.232 -8.700 1.00 86.94 93 PHE A O 1
ATOM 742 N N . ALA A 1 94 ? 10.469 0.847 -9.283 1.00 88.94 94 ALA A N 1
ATOM 743 C CA . ALA A 1 94 ? 11.731 0.505 -9.947 1.00 88.94 94 ALA A CA 1
ATOM 744 C C . ALA A 1 94 ? 12.868 0.089 -8.985 1.00 88.94 94 ALA A C 1
ATOM 746 O O . ALA A 1 94 ? 14.037 0.427 -9.195 1.00 88.94 94 ALA A O 1
ATOM 747 N N . PHE A 1 95 ? 12.544 -0.636 -7.918 1.00 87.69 95 PHE A N 1
ATOM 748 C CA . PHE A 1 95 ? 13.488 -1.181 -6.949 1.00 87.69 95 PHE A CA 1
ATOM 749 C C . PHE A 1 95 ? 13.328 -2.700 -6.823 1.00 87.69 95 PHE A C 1
ATOM 751 O O . PHE A 1 95 ? 12.307 -3.268 -7.204 1.00 87.69 95 PHE A O 1
ATOM 758 N N . GLU A 1 96 ? 14.372 -3.363 -6.324 1.00 89.62 96 GLU A N 1
ATOM 759 C CA . GLU A 1 96 ? 14.510 -4.828 -6.363 1.00 89.62 96 GLU A CA 1
ATOM 760 C C . GLU A 1 96 ? 13.347 -5.566 -5.685 1.00 89.62 96 GLU A C 1
ATOM 762 O O . GLU A 1 96 ? 12.857 -6.556 -6.218 1.00 89.62 96 GLU A O 1
ATOM 767 N N . ASP A 1 97 ? 12.860 -5.052 -4.557 1.00 89.69 97 ASP A N 1
ATOM 768 C CA . ASP A 1 97 ? 11.773 -5.673 -3.794 1.00 89.69 97 ASP A CA 1
ATOM 769 C C . ASP A 1 97 ? 10.423 -5.680 -4.538 1.00 89.69 97 ASP A C 1
ATOM 771 O O . ASP A 1 97 ? 9.579 -6.531 -4.261 1.00 89.69 97 ASP A O 1
ATOM 775 N N . CYS A 1 98 ? 10.236 -4.768 -5.497 1.00 90.12 98 CYS A N 1
ATOM 776 C CA . CYS A 1 98 ? 9.100 -4.727 -6.425 1.00 90.12 98 CYS A CA 1
ATOM 777 C C . CYS A 1 98 ? 9.462 -5.267 -7.816 1.00 90.12 98 CYS A C 1
ATOM 779 O O . CYS A 1 98 ? 8.795 -4.956 -8.802 1.00 90.12 98 CYS A O 1
ATOM 781 N N . GLU A 1 99 ? 10.539 -6.053 -7.900 1.00 91.94 99 GLU A N 1
ATOM 782 C CA . GLU A 1 99 ? 11.035 -6.694 -9.121 1.00 91.94 99 GLU A CA 1
ATOM 783 C C . GLU A 1 99 ? 11.282 -5.711 -10.273 1.00 91.94 99 GLU A C 1
ATOM 785 O O . GLU A 1 99 ? 11.141 -6.060 -11.442 1.00 91.94 99 GLU A O 1
ATOM 790 N N . TYR A 1 100 ? 11.675 -4.476 -9.944 1.00 91.75 100 TYR A N 1
ATOM 791 C CA . TYR A 1 100 ? 11.806 -3.385 -10.908 1.00 91.75 100 TYR A CA 1
ATOM 792 C C . TYR A 1 100 ? 10.514 -3.167 -11.707 1.00 91.75 100 TYR A C 1
ATOM 794 O O . TYR A 1 100 ? 10.497 -3.281 -12.932 1.00 91.75 100 TYR A O 1
ATOM 802 N N . ASP A 1 101 ? 9.444 -2.835 -10.986 1.00 92.00 101 ASP A N 1
ATOM 803 C CA . ASP A 1 101 ? 8.103 -2.605 -11.520 1.00 92.00 101 ASP A CA 1
ATOM 804 C C . ASP A 1 101 ? 7.508 -3.842 -12.206 1.00 92.00 101 ASP A C 1
ATOM 806 O O . ASP A 1 101 ? 7.060 -3.800 -13.347 1.00 92.00 101 ASP A O 1
ATOM 810 N N . GLY A 1 102 ? 7.602 -5.001 -11.543 1.00 91.75 102 GLY A N 1
ATOM 811 C CA . GLY A 1 102 ? 7.174 -6.276 -12.133 1.00 91.75 102 GLY A CA 1
ATOM 812 C C . GLY A 1 102 ? 7.941 -6.643 -13.412 1.00 91.75 102 GLY A C 1
ATOM 813 O O . GLY A 1 102 ? 7.434 -7.385 -14.254 1.00 91.75 102 GLY A O 1
ATOM 814 N N . GLY A 1 103 ? 9.157 -6.111 -13.574 1.00 91.75 103 GLY A N 1
ATOM 815 C CA . GLY A 1 103 ? 9.999 -6.270 -14.756 1.00 91.75 103 GLY A CA 1
ATOM 816 C C . GLY A 1 103 ? 9.781 -5.229 -15.858 1.00 91.75 103 GLY A C 1
ATOM 817 O O . GLY A 1 103 ? 10.449 -5.317 -16.892 1.00 91.75 103 GLY A O 1
ATOM 818 N N . ASP A 1 104 ? 8.905 -4.241 -15.665 1.00 93.00 104 ASP A N 1
ATOM 819 C CA . ASP A 1 104 ? 8.671 -3.179 -16.651 1.00 93.00 104 ASP A CA 1
ATOM 820 C C . ASP A 1 104 ? 9.826 -2.175 -16.722 1.00 93.00 104 ASP A C 1
ATOM 822 O O . ASP A 1 104 ? 10.082 -1.571 -17.772 1.00 93.00 104 ASP A O 1
ATOM 826 N N . CYS A 1 105 ? 10.571 -2.017 -15.625 1.00 91.69 105 CYS A N 1
ATOM 827 C CA . CYS A 1 105 ? 11.781 -1.215 -15.583 1.00 91.69 105 CYS A CA 1
ATOM 828 C C . CYS A 1 105 ? 13.028 -2.092 -15.770 1.00 91.69 105 CYS A C 1
ATOM 830 O O . CYS A 1 105 ? 13.333 -2.981 -14.979 1.00 91.69 105 CYS A O 1
ATOM 832 N N . CYS A 1 106 ? 13.827 -1.803 -16.799 1.00 80.38 106 CYS A N 1
ATOM 833 C CA . CYS A 1 106 ? 15.112 -2.475 -16.988 1.00 80.38 106 CYS A CA 1
ATOM 834 C C . CYS A 1 106 ? 16.104 -2.077 -15.874 1.00 80.38 106 CYS A C 1
ATOM 836 O O . CYS A 1 106 ? 16.358 -0.879 -15.704 1.00 80.38 106 CYS A O 1
ATOM 838 N N . PRO A 1 107 ? 16.761 -3.026 -15.176 1.00 65.94 107 PRO A N 1
ATOM 839 C CA . PRO A 1 107 ? 17.891 -2.689 -14.320 1.00 65.94 107 PRO A CA 1
ATOM 840 C C . PRO A 1 107 ? 18.992 -2.052 -15.180 1.00 65.94 107 PRO A C 1
ATOM 842 O O . PRO A 1 107 ? 19.385 -2.588 -16.216 1.00 65.94 107 PRO A O 1
ATOM 845 N N . TYR A 1 108 ? 19.483 -0.886 -14.758 1.00 58.81 108 TYR A N 1
ATOM 846 C CA . TYR A 1 108 ? 20.368 0.012 -15.519 1.00 58.81 108 TYR A CA 1
ATOM 847 C C . TYR A 1 108 ? 21.786 -0.536 -15.835 1.00 58.81 108 TYR A C 1
ATOM 849 O O . TYR A 1 108 ? 22.704 0.248 -16.053 1.00 58.81 108 TYR A O 1
ATOM 857 N N . ASN A 1 109 ? 22.011 -1.855 -15.884 1.00 55.00 109 ASN A N 1
ATOM 858 C CA . ASN A 1 109 ? 23.310 -2.451 -16.221 1.00 55.00 109 ASN A CA 1
ATOM 859 C C . ASN A 1 109 ? 23.193 -3.745 -17.046 1.00 55.00 109 ASN A C 1
ATOM 861 O O . ASN A 1 109 ? 23.462 -4.843 -16.562 1.00 55.00 109 ASN A O 1
ATOM 865 N N . ILE A 1 110 ? 22.873 -3.597 -18.332 1.00 52.72 110 ILE A N 1
ATOM 866 C CA . ILE A 1 110 ? 23.218 -4.581 -19.368 1.00 52.72 110 ILE A CA 1
ATOM 867 C C . ILE A 1 110 ? 24.019 -3.916 -20.496 1.00 52.72 110 ILE A C 1
ATOM 869 O O . ILE A 1 110 ? 23.562 -3.853 -21.633 1.00 52.72 110 ILE A O 1
ATOM 873 N N . HIS A 1 111 ? 25.219 -3.419 -20.181 1.00 41.53 111 HIS A N 1
ATOM 874 C CA . HIS A 1 111 ? 26.290 -3.185 -21.158 1.00 41.53 111 HIS A CA 1
ATOM 875 C C . HIS A 1 111 ? 27.659 -3.486 -20.551 1.00 41.53 111 HIS A C 1
ATOM 877 O O . HIS A 1 111 ? 27.955 -2.943 -19.466 1.00 41.53 111 HIS A O 1
#

Radius of gyration: 15.68 Å; chains: 1; bounding box: 52×24×38 Å

Sequence (111 aa):
MFAGWGIVFRMQRQGQIFDTEFPECGKEHYQLAFDEFGDDKCYGGPFNNIKCKYEDGDCKNFNTAYPSCNGKDLADLHNVEEELGNGSCNMTFAFEDCEYDGGDCCPYNIH